Protein AF-A0A615EAV3-F1 (afdb_monomer_lite)

Organism: Salmonella typhimurium (NCBI:txid90371)

Structure (mmCIF, N/CA/C/O backbone):
data_AF-A0A615EAV3-F1
#
_entry.id   AF-A0A615EAV3-F1
#
loop_
_atom_site.group_PDB
_atom_site.id
_atom_site.type_symbol
_atom_site.label_atom_id
_atom_site.label_alt_id
_atom_site.label_comp_id
_atom_site.label_asym_id
_atom_site.label_entity_id
_atom_site.label_seq_id
_atom_site.pdbx_PDB_ins_code
_atom_site.Cartn_x
_atom_site.Cartn_y
_atom_site.Cartn_z
_atom_site.occupancy
_atom_site.B_iso_or_equiv
_atom_site.auth_seq_id
_atom_site.auth_comp_id
_atom_site.auth_asym_id
_atom_site.auth_atom_id
_atom_site.pdbx_PDB_model_num
ATOM 1 N N . MET A 1 1 ? 13.995 -35.041 6.795 1.00 37.03 1 MET A N 1
ATOM 2 C CA . MET A 1 1 ? 12.974 -34.434 5.913 1.00 37.03 1 MET A CA 1
ATOM 3 C C . MET A 1 1 ? 12.639 -33.041 6.435 1.00 37.03 1 MET A C 1
ATOM 5 O O . MET A 1 1 ? 11.965 -32.939 7.449 1.00 37.03 1 MET A O 1
ATOM 9 N N . LYS A 1 2 ? 13.162 -31.971 5.818 1.00 32.34 2 LYS A N 1
ATOM 10 C CA . LYS A 1 2 ? 12.723 -30.594 6.104 1.00 32.34 2 LYS A CA 1
ATOM 11 C C . LYS A 1 2 ? 11.508 -30.324 5.220 1.00 32.34 2 LYS A C 1
ATOM 13 O O . LYS A 1 2 ? 11.655 -30.222 4.008 1.00 32.34 2 LYS A O 1
ATOM 18 N N . LEU A 1 3 ? 10.322 -30.284 5.821 1.00 44.06 3 LEU A N 1
ATOM 19 C CA . LEU A 1 3 ? 9.122 -29.786 5.157 1.00 44.06 3 LEU A CA 1
ATOM 20 C C . LEU A 1 3 ? 9.386 -28.324 4.775 1.00 44.06 3 LEU A C 1
ATOM 22 O O . LEU A 1 3 ? 9.843 -27.544 5.612 1.00 44.06 3 LEU A O 1
ATOM 26 N N . ALA A 1 4 ? 9.174 -27.983 3.506 1.00 45.59 4 ALA A N 1
ATOM 27 C CA . ALA A 1 4 ? 9.290 -26.628 2.992 1.00 45.59 4 ALA A CA 1
ATOM 28 C C . ALA A 1 4 ? 8.279 -25.729 3.720 1.00 45.59 4 ALA A C 1
ATOM 30 O O . ALA A 1 4 ? 7.101 -25.690 3.376 1.00 45.59 4 ALA A O 1
ATOM 31 N N . ALA A 1 5 ? 8.727 -25.042 4.770 1.00 44.41 5 ALA A N 1
ATOM 32 C CA . ALA A 1 5 ? 7.963 -23.977 5.397 1.00 44.41 5 ALA A CA 1
ATOM 33 C C . ALA A 1 5 ? 7.937 -22.810 4.403 1.00 44.41 5 ALA A C 1
ATOM 35 O O . ALA A 1 5 ? 8.959 -22.158 4.186 1.00 44.41 5 ALA A O 1
ATOM 36 N N . GLY A 1 6 ? 6.797 -22.636 3.728 1.00 44.84 6 GLY A N 1
ATOM 37 C CA . GLY A 1 6 ? 6.571 -21.595 2.730 1.00 44.84 6 GLY A CA 1
ATOM 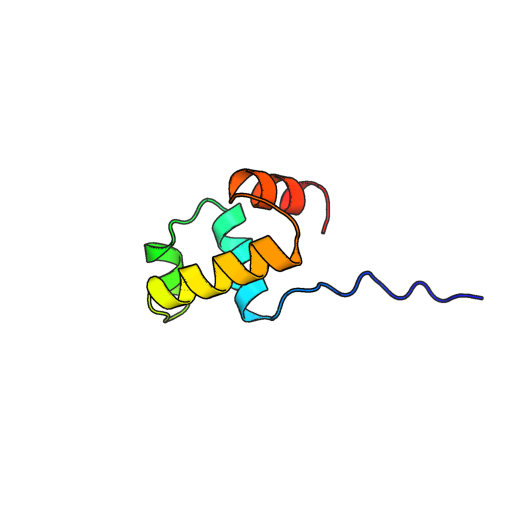38 C C . GLY A 1 6 ? 6.997 -20.218 3.234 1.00 44.84 6 GLY A C 1
ATOM 39 O O . GLY A 1 6 ? 6.869 -19.927 4.425 1.00 44.84 6 GLY A O 1
ATOM 40 N N . ARG A 1 7 ? 7.532 -19.390 2.326 1.00 58.25 7 ARG A N 1
ATOM 41 C CA . ARG A 1 7 ? 7.874 -17.983 2.581 1.00 58.25 7 ARG A CA 1
ATOM 42 C C . ARG A 1 7 ? 6.729 -17.340 3.365 1.00 58.25 7 ARG A C 1
ATOM 44 O O . ARG A 1 7 ? 5.636 -17.186 2.831 1.00 58.25 7 ARG A O 1
ATOM 51 N N . GLN A 1 8 ? 6.953 -17.012 4.636 1.00 64.19 8 GLN A N 1
ATOM 52 C CA . GLN A 1 8 ? 5.983 -16.205 5.360 1.00 64.19 8 GLN A CA 1
ATOM 53 C C . GLN A 1 8 ? 5.984 -14.831 4.712 1.00 64.19 8 GLN A C 1
ATOM 55 O O . GLN A 1 8 ? 7.018 -14.167 4.665 1.00 64.19 8 GLN A O 1
ATOM 60 N N . ASP A 1 9 ? 4.840 -14.438 4.170 1.00 75.50 9 ASP A N 1
ATOM 61 C CA . ASP A 1 9 ? 4.680 -13.091 3.663 1.00 75.50 9 ASP A CA 1
ATOM 62 C C . ASP A 1 9 ? 4.822 -12.101 4.833 1.00 75.50 9 ASP A C 1
ATOM 64 O O . ASP A 1 9 ? 4.068 -12.212 5.807 1.00 75.50 9 ASP A O 1
ATOM 68 N N . PRO A 1 10 ? 5.774 -11.153 4.778 1.00 87.12 10 PRO A N 1
ATOM 69 C CA . PRO A 1 10 ? 6.005 -10.207 5.865 1.00 87.12 10 PRO A CA 1
ATOM 70 C C . PRO A 1 10 ? 4.865 -9.186 6.031 1.00 87.12 10 PRO A C 1
ATOM 72 O O . PRO A 1 10 ? 4.842 -8.439 7.016 1.00 87.12 10 PRO A O 1
ATOM 75 N N . LEU A 1 11 ? 3.925 -9.119 5.085 1.00 92.19 11 LEU A N 1
ATOM 76 C CA . LEU A 1 11 ? 2.833 -8.158 5.091 1.00 92.19 11 LEU A CA 1
ATOM 77 C C . LEU A 1 11 ? 1.654 -8.603 5.958 1.00 92.19 11 LEU A C 1
ATOM 79 O O . LEU A 1 11 ? 1.150 -9.727 5.898 1.00 92.19 11 LEU A O 1
ATOM 83 N N . THR A 1 12 ? 1.117 -7.645 6.705 1.00 94.50 12 THR A N 1
ATOM 84 C CA . THR A 1 12 ? -0.212 -7.760 7.304 1.00 94.50 12 THR A CA 1
ATOM 85 C C . THR A 1 12 ? -1.286 -7.823 6.217 1.00 94.50 12 THR A C 1
ATOM 87 O O . THR A 1 12 ? -1.086 -7.397 5.080 1.00 94.50 12 THR A O 1
ATOM 90 N N . LYS A 1 13 ? -2.493 -8.273 6.579 1.00 93.50 13 LYS A N 1
ATOM 91 C CA . LYS A 1 13 ? -3.635 -8.322 5.649 1.00 93.50 13 LYS A CA 1
ATOM 92 C C . LYS A 1 13 ? -3.924 -6.975 4.972 1.00 93.50 13 LYS A C 1
ATOM 94 O O . LYS A 1 13 ? -4.272 -6.954 3.799 1.00 93.50 13 LYS A O 1
ATOM 99 N N . ARG A 1 14 ? -3.790 -5.857 5.696 1.00 95.38 14 ARG A N 1
ATOM 100 C CA . ARG A 1 14 ? -4.044 -4.518 5.138 1.00 95.38 14 ARG A CA 1
ATOM 101 C C . ARG A 1 14 ? -2.919 -4.039 4.235 1.00 95.38 14 ARG A C 1
ATOM 103 O O . ARG A 1 14 ?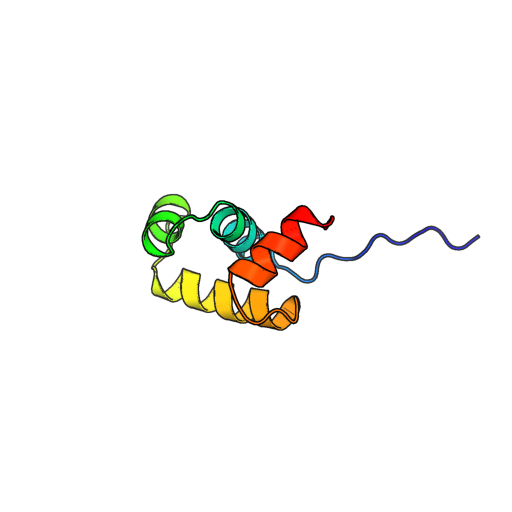 -3.201 -3.499 3.175 1.00 95.38 14 ARG A O 1
ATOM 110 N N . GLU A 1 15 ? -1.671 -4.280 4.614 1.00 95.94 15 GLU A N 1
ATOM 111 C CA . GLU A 1 15 ? -0.524 -3.989 3.748 1.00 95.94 15 GLU A CA 1
ATOM 112 C C . GLU A 1 15 ? -0.600 -4.790 2.448 1.00 95.94 15 GLU A C 1
ATOM 114 O O . GLU A 1 15 ? -0.375 -4.224 1.387 1.00 95.94 15 GLU A O 1
ATOM 119 N N . ARG A 1 16 ? -1.019 -6.060 2.513 1.00 94.81 16 ARG A N 1
ATOM 120 C CA . ARG A 1 16 ? -1.261 -6.891 1.331 1.00 94.81 16 ARG A CA 1
ATOM 121 C C . ARG A 1 16 ? -2.293 -6.271 0.390 1.00 94.81 16 ARG A C 1
ATOM 123 O O . ARG A 1 16 ? -1.994 -6.060 -0.776 1.00 94.81 16 ARG A O 1
ATOM 130 N N . GLN A 1 17 ? -3.466 -5.916 0.916 1.00 96.44 17 GLN A N 1
ATOM 131 C CA . GLN A 1 17 ? -4.532 -5.300 0.118 1.00 96.44 17 GLN A CA 1
ATOM 132 C C . GLN A 1 17 ? -4.082 -3.994 -0.544 1.00 96.44 17 GLN A C 1
ATOM 134 O O . GLN A 1 17 ? -4.461 -3.710 -1.677 1.00 96.44 17 GLN A O 1
ATOM 139 N N . VAL A 1 18 ? -3.285 -3.185 0.161 1.00 97.25 18 VAL A N 1
ATOM 140 C CA . VAL A 1 18 ? -2.712 -1.959 -0.404 1.00 97.25 18 VAL A CA 1
ATOM 141 C C . VAL A 1 18 ? -1.681 -2.296 -1.485 1.00 97.25 18 VAL A C 1
ATOM 143 O O . VAL A 1 18 ? -1.735 -1.699 -2.555 1.00 97.25 18 VAL A O 1
ATOM 146 N N . ALA A 1 19 ? -0.796 -3.270 -1.253 1.00 95.44 19 ALA A N 1
ATOM 147 C CA . ALA A 1 19 ? 0.208 -3.706 -2.223 1.00 95.44 19 ALA A CA 1
ATOM 148 C C . ALA A 1 19 ? -0.426 -4.205 -3.531 1.00 95.44 19 ALA A C 1
ATOM 150 O O . ALA A 1 19 ? -0.059 -3.733 -4.603 1.00 95.44 19 ALA A O 1
ATOM 151 N N . GLU A 1 20 ? -1.432 -5.081 -3.441 1.00 94.56 20 GLU A N 1
ATOM 152 C CA . GLU A 1 20 ? -2.152 -5.632 -4.597 1.00 94.56 20 GLU A CA 1
ATOM 153 C C . GLU A 1 20 ? -2.758 -4.537 -5.475 1.00 94.56 20 GLU A C 1
ATOM 155 O O . GLU A 1 20 ? -2.712 -4.625 -6.700 1.00 94.56 20 GLU A O 1
ATOM 160 N N . LYS A 1 21 ? -3.312 -3.491 -4.859 1.00 96.50 21 LYS A N 1
ATOM 161 C CA . LYS A 1 21 ? -3.915 -2.368 -5.580 1.00 96.50 21 LYS A CA 1
ATOM 162 C C . LYS A 1 21 ? -2.881 -1.425 -6.182 1.00 96.50 21 LYS A C 1
ATOM 164 O O . LYS A 1 21 ? -3.069 -0.954 -7.300 1.00 96.50 21 LYS A O 1
ATOM 169 N N . LEU A 1 22 ? -1.786 -1.173 -5.466 1.00 95.75 22 LEU A N 1
ATOM 170 C CA . LEU A 1 22 ? -0.669 -0.383 -5.986 1.00 95.75 22 LEU A CA 1
ATOM 171 C C . LEU A 1 22 ? -0.032 -1.065 -7.203 1.00 95.75 22 LEU A C 1
ATOM 173 O O . LEU A 1 22 ? 0.220 -0.397 -8.200 1.00 95.75 22 LEU A O 1
ATOM 177 N N . ALA A 1 23 ? 0.149 -2.388 -7.171 1.00 93.12 23 ALA A N 1
ATOM 178 C CA . ALA A 1 23 ? 0.670 -3.145 -8.311 1.00 93.12 23 ALA A CA 1
ATOM 179 C C . ALA A 1 23 ? -0.281 -3.168 -9.520 1.00 93.12 23 ALA A C 1
ATOM 181 O O . ALA A 1 23 ? 0.172 -3.306 -10.653 1.00 93.12 23 ALA A O 1
ATOM 182 N N . GLN A 1 24 ? -1.584 -2.971 -9.300 1.00 93.56 24 GLN A N 1
ATOM 183 C CA . GLN A 1 24 ? -2.570 -2.742 -10.365 1.00 93.56 24 GLN A CA 1
ATOM 184 C C . GLN A 1 24 ? -2.544 -1.302 -10.913 1.00 93.56 24 GLN A C 1
ATOM 186 O O . GLN A 1 24 ? -3.305 -0.982 -11.823 1.00 93.56 24 GLN A O 1
ATOM 191 N N . GLY A 1 25 ? -1.694 -0.424 -10.371 1.00 94.88 25 GLY A N 1
ATOM 192 C CA . GLY A 1 25 ? -1.578 0.972 -10.790 1.00 94.88 25 GLY A CA 1
ATOM 193 C C . GLY A 1 25 ? -2.652 1.899 -10.215 1.00 94.88 25 GLY A C 1
ATOM 194 O O . GLY A 1 25 ? -2.795 3.021 -10.699 1.00 94.88 25 GLY A O 1
ATOM 195 N N . MET A 1 26 ? -3.406 1.471 -9.196 1.00 97.12 26 MET A N 1
ATOM 196 C CA . MET A 1 26 ? -4.426 2.320 -8.572 1.00 97.12 26 MET A CA 1
ATOM 197 C C . MET A 1 26 ? -3.799 3.487 -7.802 1.00 97.12 26 MET A C 1
ATOM 19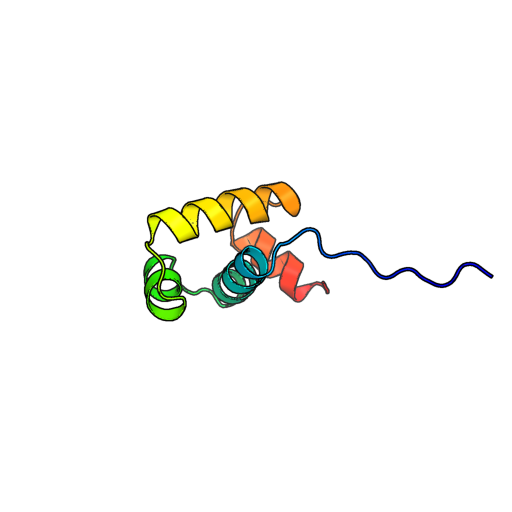9 O O . MET A 1 26 ? -2.826 3.314 -7.061 1.00 97.12 26 MET A O 1
ATOM 203 N N . ALA A 1 27 ? -4.404 4.675 -7.884 1.00 96.50 27 ALA A N 1
ATOM 204 C CA . ALA A 1 27 ? -3.952 5.815 -7.101 1.00 96.50 27 ALA A CA 1
ATOM 205 C C . ALA A 1 27 ? -4.340 5.670 -5.621 1.00 96.50 27 ALA A C 1
ATOM 207 O O . ALA A 1 27 ? -5.411 5.176 -5.267 1.00 96.50 27 ALA A O 1
ATOM 208 N N . VAL A 1 28 ? -3.519 6.221 -4.721 1.00 96.88 28 VAL A N 1
ATOM 209 C CA . VAL A 1 28 ? -3.739 6.173 -3.260 1.00 96.88 28 VAL A CA 1
ATOM 210 C C . VAL A 1 28 ? -5.137 6.650 -2.838 1.00 96.88 28 VAL A C 1
ATOM 212 O O . VAL A 1 28 ? -5.714 6.112 -1.895 1.00 96.88 28 VAL A O 1
ATOM 215 N N . LYS A 1 29 ? -5.699 7.650 -3.527 1.00 97.50 29 LYS A N 1
ATOM 216 C CA . LYS A 1 29 ? -7.050 8.160 -3.242 1.00 97.50 29 LYS A CA 1
ATOM 217 C C . LYS A 1 29 ? -8.143 7.140 -3.580 1.00 97.50 29 LYS A C 1
ATOM 219 O O . LYS A 1 29 ? -9.109 7.036 -2.832 1.00 97.50 29 LYS A O 1
ATOM 224 N N . GLU A 1 30 ? -7.977 6.389 -4.664 1.00 98.38 30 GLU A N 1
ATOM 225 C CA . GLU A 1 30 ? -8.915 5.345 -5.093 1.00 98.38 30 GLU A CA 1
ATOM 226 C C . GLU A 1 30 ? -8.838 4.145 -4.149 1.00 98.38 30 GLU A C 1
ATOM 228 O O . GLU A 1 30 ? -9.859 3.664 -3.668 1.00 98.38 30 GLU A O 1
ATOM 233 N N . ILE A 1 31 ? -7.618 3.743 -3.780 1.00 98.12 31 ILE A N 1
ATOM 234 C CA . ILE A 1 31 ? -7.370 2.694 -2.782 1.00 98.12 31 ILE A CA 1
ATOM 235 C C . ILE A 1 31 ? -8.022 3.052 -1.444 1.00 98.12 31 ILE A C 1
ATOM 237 O O . ILE A 1 31 ? -8.644 2.207 -0.802 1.00 98.12 31 ILE A O 1
ATOM 241 N N . ALA A 1 32 ? -7.880 4.308 -1.016 1.00 98.25 32 ALA A N 1
ATOM 242 C CA . ALA A 1 32 ? -8.477 4.801 0.217 1.00 98.25 32 ALA A CA 1
ATOM 243 C C . ALA A 1 32 ? -10.008 4.700 0.179 1.00 98.25 32 ALA A C 1
ATOM 245 O O . ALA A 1 32 ? -10.602 4.166 1.114 1.00 98.25 32 ALA A O 1
ATOM 246 N N . ALA A 1 33 ? -10.628 5.144 -0.918 1.00 98.25 33 ALA A N 1
ATOM 247 C CA . ALA A 1 33 ? -12.071 5.043 -1.105 1.00 98.25 33 ALA A CA 1
ATOM 248 C C . ALA A 1 33 ? -12.551 3.583 -1.093 1.00 98.25 33 ALA A C 1
ATOM 250 O O . ALA A 1 33 ? -13.511 3.265 -0.395 1.00 98.25 33 ALA A O 1
ATOM 251 N N . GLU A 1 34 ? -11.858 2.684 -1.797 1.00 98.00 34 GLU A N 1
ATOM 252 C CA . GLU A 1 34 ? -12.273 1.283 -1.904 1.00 98.00 34 GLU A CA 1
ATOM 253 C C . GLU A 1 34 ? -12.098 0.503 -0.592 1.00 98.00 34 GLU A C 1
ATOM 255 O O . GLU A 1 34 ? -12.932 -0.324 -0.233 1.00 98.00 34 GLU A O 1
ATOM 260 N N . LEU A 1 35 ? -11.029 0.776 0.162 1.00 97.12 35 LEU A N 1
ATOM 261 C CA . LEU A 1 35 ? -10.763 0.095 1.432 1.00 97.12 35 LEU A CA 1
ATOM 262 C C . LEU A 1 35 ? -11.468 0.739 2.637 1.00 97.12 35 LEU A C 1
ATOM 264 O O . LEU A 1 35 ? -11.332 0.226 3.751 1.00 97.12 35 LEU A O 1
ATOM 268 N N . GLY A 1 36 ? -12.193 1.846 2.438 1.00 97.44 36 GLY A N 1
ATOM 269 C CA . GLY A 1 36 ? -12.831 2.607 3.516 1.00 97.44 36 GLY A CA 1
ATOM 270 C C . GLY A 1 36 ? -11.817 3.251 4.468 1.00 97.44 36 GLY A C 1
ATOM 271 O O . GLY A 1 36 ? -12.028 3.288 5.680 1.00 97.44 36 GLY A O 1
ATOM 272 N N . LEU A 1 37 ? -10.683 3.708 3.934 1.00 97.25 37 LEU A N 1
ATOM 273 C CA . LEU A 1 37 ? -9.570 4.293 4.680 1.00 97.25 37 LEU A CA 1
ATOM 274 C C . LEU A 1 37 ? -9.374 5.765 4.312 1.00 97.25 37 LEU A C 1
ATOM 276 O O . LEU A 1 37 ? -9.826 6.243 3.276 1.00 97.25 37 LEU A O 1
ATOM 280 N N . SER A 1 38 ? -8.628 6.495 5.142 1.00 98.25 38 SER A N 1
ATOM 281 C CA . SER A 1 38 ? -8.125 7.808 4.732 1.00 98.25 38 SER A CA 1
ATOM 282 C C . SER A 1 38 ? -6.916 7.649 3.795 1.00 98.25 38 SER A C 1
ATOM 284 O O . SER A 1 38 ? -6.125 6.716 3.983 1.00 98.25 38 SER A O 1
ATOM 286 N N . PRO A 1 39 ? -6.673 8.583 2.853 1.00 98.19 39 PRO A N 1
ATOM 287 C CA . PRO A 1 39 ? -5.450 8.575 2.051 1.00 98.19 39 PRO A CA 1
ATOM 288 C C . PRO A 1 39 ? -4.187 8.550 2.916 1.00 98.19 39 PRO A C 1
ATOM 290 O O . PRO A 1 39 ? -3.228 7.860 2.590 1.00 98.19 39 PRO A O 1
ATOM 293 N N . LYS A 1 40 ? -4.184 9.248 4.060 1.00 98.06 40 LYS A N 1
ATOM 294 C CA . LYS A 1 40 ? -3.071 9.232 5.021 1.00 98.06 40 LYS A CA 1
ATOM 295 C C . LYS A 1 40 ? -2.803 7.822 5.558 1.00 98.06 40 LYS A C 1
ATOM 297 O O . LYS A 1 40 ? -1.652 7.413 5.640 1.00 98.06 40 LYS A O 1
ATOM 302 N N . THR A 1 41 ? -3.852 7.067 5.883 1.00 98.00 41 THR A N 1
ATOM 303 C CA . THR A 1 41 ? -3.737 5.680 6.357 1.00 98.00 41 THR A CA 1
ATOM 304 C C . THR A 1 41 ? -3.143 4.774 5.280 1.00 98.00 41 THR A C 1
ATOM 306 O O . THR A 1 41 ? -2.264 3.968 5.575 1.00 98.00 41 THR A O 1
ATOM 309 N N . VAL A 1 42 ? -3.553 4.947 4.019 1.00 98.06 42 VAL A N 1
ATOM 310 C CA . VAL A 1 42 ? -2.970 4.205 2.891 1.00 98.06 42 VAL A CA 1
ATOM 311 C C . VAL A 1 42 ? -1.486 4.539 2.713 1.00 98.06 42 VAL A C 1
ATOM 313 O O . VAL A 1 42 ? -0.695 3.622 2.521 1.00 98.06 42 VAL A O 1
ATOM 316 N N . HIS A 1 43 ? -1.072 5.804 2.866 1.00 97.75 43 HIS A N 1
ATOM 317 C CA . HIS A 1 43 ? 0.354 6.167 2.843 1.00 97.75 43 HIS A CA 1
ATOM 318 C C . HIS A 1 43 ? 1.158 5.477 3.953 1.00 97.75 43 HIS A C 1
ATOM 320 O O . HIS A 1 43 ? 2.278 5.048 3.699 1.00 97.75 43 HIS A O 1
ATOM 326 N N . VAL A 1 44 ? 0.598 5.334 5.160 1.00 98.06 44 VAL A N 1
ATOM 327 C CA . VAL A 1 44 ? 1.261 4.617 6.265 1.00 98.06 44 VAL A CA 1
ATOM 328 C C . VAL A 1 44 ? 1.419 3.134 5.931 1.00 98.06 44 VAL A C 1
ATOM 330 O O . VAL A 1 44 ? 2.516 2.597 6.046 1.00 98.06 44 VAL A O 1
ATOM 333 N N . HIS A 1 45 ? 0.358 2.474 5.457 1.00 97.69 45 HIS A N 1
ATOM 334 C CA . HIS A 1 45 ? 0.454 1.080 5.014 1.00 97.69 45 HIS A CA 1
ATOM 335 C C . HIS A 1 45 ? 1.452 0.911 3.867 1.00 97.69 45 HIS A C 1
ATOM 337 O O . HIS A 1 45 ? 2.226 -0.040 3.881 1.00 97.69 45 HIS A O 1
ATOM 343 N N . ARG A 1 46 ? 1.474 1.851 2.915 1.00 96.31 46 ARG A N 1
ATOM 344 C CA . ARG A 1 46 ? 2.442 1.887 1.817 1.00 96.31 46 ARG A CA 1
ATOM 345 C C . ARG A 1 46 ? 3.877 2.028 2.325 1.00 96.31 46 ARG A C 1
ATOM 347 O O . ARG A 1 46 ? 4.739 1.287 1.887 1.00 96.31 46 ARG A O 1
ATOM 354 N N . ALA A 1 47 ? 4.156 2.936 3.254 1.00 96.75 47 ALA A N 1
ATOM 355 C CA . ALA A 1 47 ? 5.503 3.072 3.810 1.00 96.75 47 ALA A CA 1
ATOM 356 C C . ALA A 1 47 ? 5.959 1.769 4.491 1.00 96.75 47 ALA A C 1
ATOM 358 O O . ALA A 1 47 ? 7.027 1.249 4.179 1.00 96.75 47 ALA A O 1
ATOM 359 N N . ASN A 1 48 ? 5.099 1.192 5.333 1.00 96.69 48 ASN A N 1
ATOM 360 C CA . ASN A 1 48 ? 5.414 -0.036 6.060 1.00 96.69 48 ASN A CA 1
ATOM 361 C C . ASN A 1 48 ? 5.590 -1.244 5.131 1.00 96.69 48 ASN A C 1
ATOM 363 O O . ASN A 1 48 ? 6.482 -2.059 5.352 1.00 96.69 48 ASN A O 1
ATOM 367 N N . LEU A 1 49 ? 4.746 -1.391 4.101 1.00 95.50 49 LEU A N 1
ATOM 368 C CA . LEU A 1 49 ? 4.863 -2.515 3.168 1.00 95.50 49 LEU A CA 1
ATOM 369 C C . LEU A 1 49 ? 6.127 -2.399 2.310 1.00 95.50 49 LEU A C 1
ATOM 371 O O . LEU A 1 49 ? 6.785 -3.411 2.090 1.00 95.50 49 LEU A O 1
ATOM 375 N N . LEU A 1 50 ? 6.493 -1.189 1.865 1.00 94.31 50 LEU A N 1
ATOM 376 C CA . LEU A 1 50 ? 7.712 -0.969 1.081 1.00 94.31 50 LEU A CA 1
ATOM 377 C C . LEU A 1 50 ? 8.955 -1.285 1.928 1.00 94.31 50 LEU A C 1
ATOM 379 O O . LEU A 1 50 ? 9.831 -2.016 1.471 1.00 94.31 50 LEU A O 1
ATOM 383 N N . GLU A 1 51 ? 8.977 -0.841 3.191 1.00 95.31 51 GLU A N 1
ATOM 384 C CA . GLU A 1 51 ? 10.036 -1.167 4.158 1.00 95.31 51 GLU A CA 1
ATOM 385 C C . GLU A 1 51 ? 10.162 -2.683 4.376 1.00 95.31 51 GLU A C 1
ATOM 387 O O . GLU A 1 51 ? 11.248 -3.246 4.246 1.00 95.31 51 GLU A O 1
ATOM 392 N N . LYS A 1 52 ? 9.044 -3.373 4.631 1.00 93.81 52 LYS A N 1
ATOM 393 C CA . LYS A 1 52 ? 9.012 -4.828 4.862 1.00 93.81 52 LYS A CA 1
ATOM 394 C C . LYS A 1 52 ? 9.448 -5.650 3.655 1.00 93.81 52 LYS A C 1
ATOM 396 O O . LYS A 1 52 ? 10.004 -6.734 3.817 1.00 93.81 52 LYS A O 1
ATOM 401 N N . LEU A 1 53 ? 9.153 -5.167 2.452 1.00 91.31 53 LEU A N 1
ATOM 402 C CA . LEU A 1 53 ? 9.537 -5.822 1.204 1.00 91.31 53 LEU A CA 1
ATOM 403 C C . LEU A 1 53 ? 10.943 -5.429 0.736 1.00 91.31 53 LEU A C 1
ATOM 405 O O . LEU A 1 53 ? 11.494 -6.113 -0.131 1.00 91.31 53 LEU A O 1
ATOM 409 N N . GLY A 1 54 ? 11.524 -4.375 1.313 1.00 92.50 54 GLY A N 1
ATOM 410 C CA . GLY A 1 54 ? 12.822 -3.836 0.919 1.00 92.50 54 GLY A CA 1
ATOM 411 C C . GLY A 1 54 ? 12.809 -3.219 -0.478 1.00 92.50 54 GLY A C 1
ATOM 412 O O . GLY A 1 54 ? 13.813 -3.315 -1.174 1.00 92.50 54 GLY A O 1
ATOM 413 N N . VAL A 1 55 ? 11.677 -2.644 -0.897 1.00 92.75 55 VAL A N 1
ATOM 414 C CA . VAL A 1 55 ? 11.510 -1.995 -2.208 1.00 92.75 55 VAL A CA 1
ATOM 415 C C . VAL A 1 55 ? 11.339 -0.489 -2.037 1.00 92.75 55 VAL A C 1
ATOM 417 O O . VAL A 1 55 ? 10.792 -0.026 -1.036 1.00 92.75 55 VAL A O 1
ATOM 420 N N . SER A 1 56 ? 11.785 0.300 -3.012 1.00 90.94 56 SER A N 1
ATOM 421 C CA . SER A 1 56 ? 11.865 1.759 -2.842 1.00 90.94 56 SER A CA 1
ATOM 422 C C . SER A 1 56 ? 10.642 2.520 -3.361 1.00 90.94 56 SER A C 1
ATOM 424 O O . SER A 1 56 ? 10.428 3.678 -2.996 1.00 90.94 56 SER A O 1
ATOM 426 N N . ASN A 1 57 ? 9.847 1.917 -4.248 1.00 92.19 57 ASN A N 1
ATOM 427 C CA . ASN A 1 57 ? 8.728 2.590 -4.911 1.00 92.19 57 ASN A CA 1
ATOM 428 C C . ASN A 1 57 ? 7.681 1.604 -5.461 1.00 92.19 57 ASN A C 1
ATOM 430 O O . ASN A 1 57 ? 7.873 0.390 -5.441 1.00 92.19 57 ASN A O 1
ATOM 434 N N . ASP A 1 58 ? 6.574 2.151 -5.975 1.00 91.50 58 ASP A N 1
ATOM 435 C CA . ASP A 1 58 ? 5.440 1.366 -6.482 1.00 91.50 58 ASP A CA 1
ATOM 436 C C . ASP A 1 58 ? 5.770 0.587 -7.765 1.00 91.50 58 ASP A C 1
ATOM 438 O O . ASP A 1 58 ? 5.168 -0.451 -8.016 1.00 91.50 58 ASP A O 1
ATOM 442 N N . VAL A 1 59 ? 6.742 1.047 -8.560 1.00 92.50 59 VAL A N 1
ATOM 443 C CA . VAL A 1 59 ? 7.184 0.349 -9.779 1.00 92.50 59 VAL A CA 1
ATOM 444 C C . VAL A 1 59 ? 7.959 -0.912 -9.404 1.00 92.50 59 VAL A C 1
ATOM 446 O O . VAL A 1 59 ? 7.672 -1.992 -9.908 1.00 92.50 59 VAL A O 1
ATOM 449 N N . GLU A 1 60 ? 8.899 -0.799 -8.468 1.00 92.88 60 GLU A N 1
ATOM 450 C CA . GLU A 1 60 ? 9.656 -1.934 -7.934 1.00 92.88 60 GLU A CA 1
ATOM 451 C C . GLU A 1 60 ? 8.743 -2.919 -7.187 1.00 92.88 60 GLU A C 1
ATOM 453 O O . GLU A 1 60 ? 8.880 -4.133 -7.339 1.00 92.88 60 GLU A O 1
ATOM 458 N N . LEU A 1 61 ? 7.757 -2.402 -6.444 1.00 92.88 61 LEU A N 1
ATOM 459 C CA . LEU A 1 61 ? 6.685 -3.206 -5.861 1.00 92.88 61 LEU A CA 1
ATOM 460 C C . LEU A 1 61 ? 5.923 -3.986 -6.939 1.00 92.88 61 LEU A C 1
ATOM 462 O O . LEU A 1 61 ? 5.749 -5.192 -6.793 1.00 92.88 61 LEU A O 1
ATOM 466 N N . ALA A 1 62 ? 5.488 -3.321 -8.013 1.00 91.88 62 ALA A N 1
ATOM 467 C CA . ALA A 1 62 ? 4.758 -3.962 -9.101 1.00 91.88 62 ALA A CA 1
ATOM 468 C C . ALA A 1 62 ? 5.594 -5.068 -9.758 1.00 91.88 62 ALA A C 1
ATOM 470 O O . ALA A 1 62 ? 5.112 -6.192 -9.871 1.00 91.88 62 ALA A O 1
ATOM 471 N N . HIS A 1 63 ? 6.859 -4.796 -10.102 1.00 91.44 63 HIS A N 1
ATOM 472 C CA . HIS A 1 63 ? 7.784 -5.809 -10.625 1.00 91.44 63 HIS A CA 1
ATOM 473 C C . HIS A 1 63 ? 7.874 -7.023 -9.702 1.00 91.44 63 HIS A C 1
ATOM 475 O O . HIS A 1 63 ? 7.601 -8.140 -10.129 1.00 91.44 63 HIS A O 1
ATOM 481 N N . ARG A 1 64 ? 8.127 -6.796 -8.410 1.00 87.69 64 ARG A N 1
ATOM 482 C CA . ARG A 1 64 ? 8.191 -7.870 -7.416 1.00 87.69 64 ARG A CA 1
ATOM 483 C C . ARG A 1 64 ? 6.902 -8.693 -7.344 1.00 87.69 64 ARG A C 1
ATOM 485 O O . ARG A 1 64 ? 6.970 -9.899 -7.135 1.00 87.69 64 ARG A O 1
ATOM 492 N N . MET A 1 65 ? 5.739 -8.058 -7.488 1.00 86.50 65 MET A N 1
ATOM 493 C CA . MET A 1 65 ? 4.453 -8.760 -7.493 1.00 86.50 65 MET A CA 1
ATOM 494 C C . MET A 1 65 ? 4.237 -9.593 -8.765 1.00 86.50 65 MET A C 1
ATOM 496 O O . MET A 1 65 ? 3.595 -10.639 -8.689 1.00 86.50 65 MET A O 1
ATOM 500 N N . PHE A 1 66 ? 4.794 -9.179 -9.907 1.00 84.62 66 PHE A N 1
ATOM 501 C CA . PHE A 1 66 ? 4.771 -9.957 -11.151 1.00 84.62 66 PHE A CA 1
ATOM 502 C C . PHE A 1 66 ? 5.806 -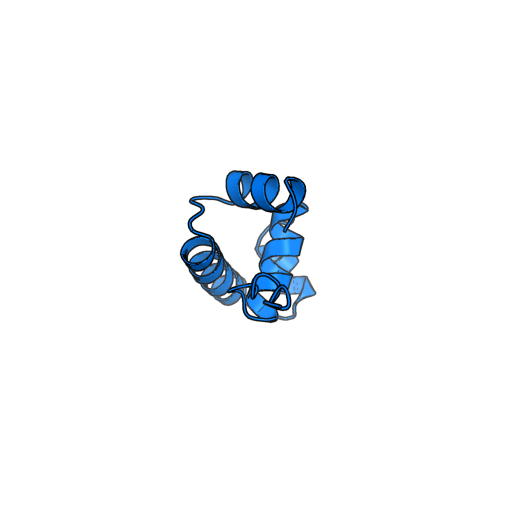11.092 -11.177 1.00 84.62 66 P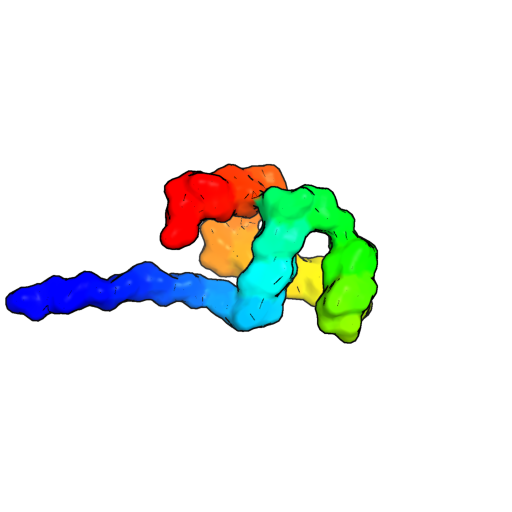HE A C 1
ATOM 504 O O . PHE A 1 66 ? 5.513 -12.154 -11.721 1.00 84.62 66 PHE A O 1
ATOM 511 N N . ASP A 1 67 ? 6.977 -10.902 -10.561 1.00 80.50 67 ASP A N 1
ATOM 512 C CA . ASP A 1 67 ? 8.091 -11.867 -10.549 1.00 80.50 67 ASP A CA 1
ATOM 513 C C . ASP A 1 67 ? 7.858 -13.102 -9.649 1.00 80.50 67 ASP A C 1
ATOM 515 O O . ASP A 1 67 ? 8.698 -14.002 -9.583 1.00 80.50 67 ASP A O 1
ATOM 519 N N . GLY A 1 68 ? 6.696 -13.197 -8.997 1.00 65.31 68 GLY A N 1
ATOM 520 C CA . GLY A 1 68 ? 6.302 -14.346 -8.185 1.00 65.31 68 GLY A CA 1
ATOM 521 C C . GLY A 1 68 ? 6.530 -14.097 -6.699 1.00 65.31 68 GLY A C 1
ATOM 522 O O . GLY A 1 68 ? 7.653 -14.149 -6.195 1.00 65.31 68 GLY A O 1
ATOM 523 N N . TRP A 1 69 ? 5.421 -13.830 -6.017 1.00 58.19 69 TRP A N 1
ATOM 524 C CA . TRP A 1 69 ? 5.326 -13.640 -4.571 1.00 58.19 69 TRP A CA 1
ATOM 525 C C . TRP A 1 69 ? 5.796 -14.866 -3.773 1.00 58.19 69 TRP A C 1
ATOM 527 O O . TRP A 1 69 ? 5.404 -15.998 -4.140 1.00 58.19 69 TRP A O 1
#

Foldseek 3Di:
DDDPPPDDQQADPLLVLLLVCLLVVDDLCVSCVVVVHDSVVSVVSVVVSCVSVVHDDSVSSNVVVVVPD

Secondary structure (DSSP, 8-state):
----------S-HHHHHHHHHHHTT--HHHHHHHHT--HHHHHHHHHHHHHHHT--SHHHHHHHHHS--

Sequence (69 aa):
MKLAAGRQDPLTKRERQVAEKLAQGMAVKEIAAELGLSPKTVHVHRANLLEKLGVSNDVELAHRMFDGW

pLDDT: mean 87.77, std 16.81, range [32.34, 98.38]

Radius of gyration: 13.05 Å; chains: 1; bounding box: 26×44×18 Å

InterPro domains:
  IPR000792 Transcription regulator LuxR, C-terminal [PF00196] (9-64)
  IPR000792 Transcription regulator LuxR, C-terminal [PR00038] (11-25)
  IPR000792 Transcription regulator LuxR, C-terminal [PR00038] (25-41)
  IPR000792 Transcription regulator LuxR, C-terminal [PR00038] (41-53)
  IPR000792 Transcription regulator LuxR, C-terminal [PS00622] (25-52)
  IPR000792 Transcri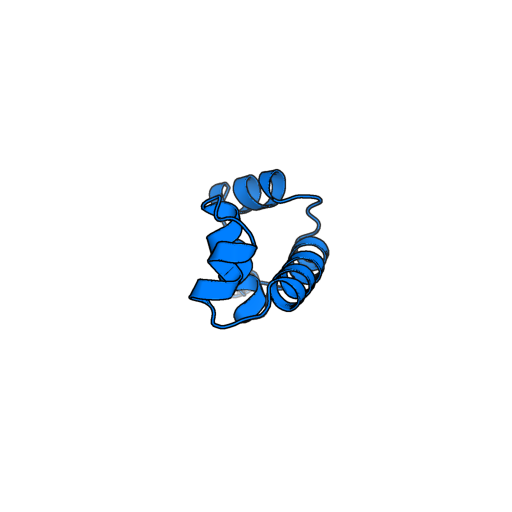ption regulator LuxR, C-terminal [PS50043] (4-69)
  IPR000792 Transcription regulator LuxR, C-terminal [SM00421] (8-65)
  IPR000792 Transcription regulator LuxR, C-terminal [cd06170] (11-67)
  IPR016032 Signal transduction response regulator, C-terminal effector [SSF46894] (6-66)
  IPR036388 Winged helix-like DNA-binding domain superfamily [G3DSA:1.10.10.10] (1-67)